Protein AF-A0A8C0GYU7-F1 (afdb_monomer_lite)

InterPro domains:
  IPR027801 Centromere protein P [PF13096] (25-90)
  IPR027801 Centromere protein P [PTHR28577] (24-94)

Secondary structure (DSSP, 8-state):
-----------PPPPP------------EEEEEEEEEE-TT--EEEEEEEEEE--GGGGGGTHHHHHSHHHHHHHHHHHH-HHHHHHHHHHHHHHTTTGGGSS--

Sequence (105 aa):
FGGEGPSAALKGPPPPKCHPKTQTSAGFELMIVWKIYVDEEGRVTPVLDLLPRIPVQAVQNKQAAVENGPQCFRNMLLLLGIEASIESLIKSVAEKCTEHNRKST

Foldseek 3Di:
DDDDDDDPPPPDDDDPPPPPPPPVPQDWDKDWDWDWDQDPVRDTDIDIWIQTDGDPVVCPPCVVCRVCVRVVLVVCCVVPNDPVSVVVVVVVVVVVVPPVPPPPD

Organism: Chelonoidis abingdonii (NCBI:txid106734)

pLDDT: mean 70.32, std 18.92, range [39.28, 96.44]

Structure (mmCIF, N/CA/C/O backbone):
data_AF-A0A8C0GYU7-F1
#
_entry.id   AF-A0A8C0GYU7-F1
#
loop_
_atom_site.group_PDB
_atom_site.id
_atom_site.type_symbol
_atom_site.label_atom_id
_atom_site.label_alt_id
_atom_site.label_comp_id
_atom_site.label_asym_id
_atom_site.label_entity_id
_atom_site.label_seq_id
_atom_site.pdbx_PDB_ins_code
_atom_site.Cartn_x
_atom_site.Cartn_y
_atom_site.Cartn_z
_atom_site.occupancy
_atom_site.B_iso_or_equiv
_atom_site.auth_seq_id
_atom_site.auth_comp_id
_atom_site.auth_asym_id
_atom_site.auth_atom_id
_atom_site.pdbx_PDB_model_num
ATOM 1 N N . PHE A 1 1 ? -6.817 46.057 77.456 1.00 39.28 1 PHE A N 1
ATOM 2 C CA . PHE A 1 1 ? -7.142 44.675 77.058 1.00 39.28 1 PHE A CA 1
ATOM 3 C C . PHE A 1 1 ? -8.211 44.710 75.972 1.00 39.28 1 PHE A C 1
ATOM 5 O O . PHE A 1 1 ? -9.386 44.556 76.267 1.00 39.28 1 PHE A O 1
ATOM 12 N N . GLY A 1 2 ? -7.816 45.006 74.732 1.00 44.38 2 GLY A N 1
ATOM 13 C CA . GLY A 1 2 ? -8.667 44.822 73.555 1.00 44.38 2 GLY A CA 1
ATOM 14 C C . GLY A 1 2 ? -8.161 43.574 72.848 1.00 44.38 2 GLY A C 1
ATOM 15 O O . GLY A 1 2 ? -7.029 43.580 72.377 1.00 44.38 2 GLY A O 1
ATOM 16 N N . GLY A 1 3 ? -8.927 42.488 72.905 1.00 41.56 3 GLY A N 1
ATOM 17 C CA . GLY A 1 3 ? -8.538 41.210 72.319 1.00 41.56 3 GLY A CA 1
ATOM 18 C C . GLY A 1 3 ? -8.617 41.261 70.798 1.00 41.56 3 GLY A C 1
ATOM 19 O O . GLY A 1 3 ? -9.664 41.596 70.246 1.00 41.56 3 GLY A O 1
ATOM 20 N N . GLU A 1 4 ? -7.516 40.911 70.136 1.00 43.31 4 GLU A N 1
ATOM 21 C CA . GLU A 1 4 ? -7.518 40.484 68.740 1.00 43.31 4 GLU A CA 1
ATOM 22 C C . GLU A 1 4 ? -8.448 39.271 68.599 1.00 43.31 4 GLU A C 1
ATOM 24 O O . GLU A 1 4 ? -8.194 38.199 69.150 1.00 43.31 4 GLU A O 1
ATOM 29 N N . GLY A 1 5 ? -9.559 39.447 67.885 1.00 52.78 5 GLY A N 1
ATOM 30 C CA . GLY A 1 5 ? -10.354 38.326 67.397 1.00 52.78 5 GLY A CA 1
ATOM 31 C C . GLY A 1 5 ? -9.638 37.674 66.208 1.00 52.78 5 GLY A C 1
ATOM 32 O O . GLY A 1 5 ? -9.087 38.395 65.372 1.00 52.78 5 GLY A O 1
ATOM 33 N N . PRO A 1 6 ? -9.622 36.336 66.088 1.00 52.22 6 PRO A N 1
ATOM 34 C CA . PRO A 1 6 ? -8.924 35.680 64.996 1.00 52.22 6 PRO A CA 1
ATOM 35 C C . PRO A 1 6 ? -9.658 35.944 63.677 1.00 52.22 6 PRO A C 1
ATOM 37 O O . PRO A 1 6 ? -10.845 35.653 63.531 1.00 52.22 6 PRO A O 1
ATOM 40 N N . SER A 1 7 ? -8.924 36.490 62.708 1.00 54.56 7 SER A N 1
ATOM 41 C CA . SER A 1 7 ? -9.354 36.608 61.316 1.00 54.56 7 SER A CA 1
ATOM 42 C C . SER A 1 7 ? -9.646 35.212 60.763 1.00 54.56 7 SER A C 1
ATOM 44 O O . SER A 1 7 ? -8.737 34.413 60.521 1.00 54.56 7 SER A O 1
ATOM 46 N N . ALA A 1 8 ? -10.930 34.891 60.611 1.00 56.16 8 ALA A N 1
ATOM 47 C CA . ALA A 1 8 ? -11.380 33.660 59.986 1.00 56.16 8 ALA A CA 1
ATOM 48 C C . ALA A 1 8 ? -11.083 33.738 58.483 1.00 56.16 8 ALA A C 1
ATOM 50 O O . ALA A 1 8 ? -11.890 34.216 57.687 1.00 56.16 8 ALA A O 1
ATOM 51 N N . ALA A 1 9 ? -9.894 33.281 58.092 1.00 56.31 9 ALA A N 1
ATOM 52 C CA . ALA A 1 9 ? -9.557 33.056 56.699 1.00 56.31 9 ALA A CA 1
ATOM 53 C C . ALA A 1 9 ? -10.539 32.028 56.115 1.00 56.31 9 ALA A C 1
ATOM 55 O O . ALA A 1 9 ? -10.477 30.836 56.425 1.00 56.31 9 ALA A O 1
ATOM 56 N N . LEU A 1 10 ? -11.454 32.502 55.268 1.00 55.28 10 LEU A N 1
ATOM 57 C CA . LEU A 1 10 ? -12.304 31.672 54.425 1.00 55.28 10 LEU A CA 1
ATOM 58 C C . LEU A 1 10 ? -11.394 30.824 53.522 1.00 55.28 10 LEU A C 1
ATOM 60 O O . LEU A 1 10 ? -10.918 31.284 52.486 1.00 55.28 10 LEU A O 1
ATOM 64 N N . LYS A 1 11 ? -11.112 29.581 53.927 1.00 55.97 11 LYS A N 1
ATOM 65 C CA . LYS A 1 11 ? -10.511 28.581 53.040 1.00 55.97 11 LYS A CA 1
ATOM 66 C C . LYS A 1 11 ? -11.528 28.311 51.932 1.00 55.97 11 LYS A C 1
ATOM 68 O O . LYS A 1 11 ? -12.541 27.659 52.171 1.00 55.97 11 LYS A O 1
ATOM 73 N N . GLY A 1 12 ? -11.269 28.853 50.742 1.00 63.53 12 GLY A N 1
ATOM 74 C CA . GLY A 1 12 ? -12.038 28.532 49.543 1.00 63.53 12 GLY A CA 1
ATOM 75 C C . GLY A 1 12 ? -12.066 27.017 49.295 1.00 63.53 12 GLY A C 1
ATOM 76 O O . GLY A 1 12 ? -11.177 26.302 49.774 1.00 63.53 12 GLY A O 1
ATOM 77 N N . PRO A 1 13 ? -13.088 26.505 48.587 1.00 71.75 13 PRO A N 1
ATOM 78 C CA . PRO A 1 13 ? -13.218 25.077 48.332 1.00 71.75 13 PRO A CA 1
ATOM 79 C C . PRO A 1 13 ? -11.949 24.536 47.653 1.00 71.75 13 PRO A C 1
ATOM 81 O O . PRO A 1 13 ? -11.359 25.232 46.820 1.00 71.75 13 PRO A O 1
ATOM 84 N N . PRO A 1 14 ? -11.499 23.316 48.009 1.00 66.38 14 PRO A N 1
ATOM 85 C CA . PRO A 1 14 ? -10.315 22.730 47.400 1.00 66.38 14 PRO A CA 1
ATOM 86 C C . PRO A 1 14 ? -10.507 22.662 45.879 1.00 66.38 14 PRO A C 1
ATOM 88 O O . PRO A 1 14 ? -11.615 22.355 45.426 1.00 66.38 14 PRO A O 1
ATOM 91 N N . PRO A 1 15 ? -9.457 22.943 45.085 1.00 65.12 15 PRO A N 1
ATOM 92 C CA . PRO A 1 15 ? -9.560 22.878 43.637 1.00 65.12 15 PRO A CA 1
ATOM 93 C C . PRO A 1 15 ? -10.049 21.483 43.231 1.00 65.12 15 PRO A C 1
ATOM 95 O O . PRO A 1 15 ? -9.654 20.492 43.863 1.00 65.12 15 PRO A O 1
ATOM 98 N N . PRO A 1 16 ? -10.916 21.378 42.208 1.00 64.00 16 PRO A N 1
ATOM 99 C CA . PRO A 1 16 ? -11.368 20.084 41.729 1.00 64.00 16 PRO A CA 1
ATOM 100 C C . PRO A 1 16 ? -10.133 19.243 41.416 1.00 64.00 16 PRO A C 1
ATOM 102 O O . PRO A 1 16 ? -9.254 19.668 40.664 1.00 64.00 16 PRO A O 1
ATOM 105 N N . LYS A 1 17 ? -10.031 18.062 42.038 1.00 65.56 17 LYS A N 1
ATOM 106 C CA . LYS A 1 17 ? -8.976 17.101 41.718 1.00 65.56 17 LYS A CA 1
ATOM 107 C C . LYS A 1 17 ? -9.171 16.700 40.261 1.00 65.56 17 LYS A C 1
ATOM 109 O O . LYS A 1 17 ? -9.986 15.822 39.971 1.00 65.56 17 LYS A O 1
ATOM 114 N N . CYS A 1 18 ? -8.438 17.348 39.357 1.00 44.59 18 CYS A N 1
ATOM 115 C CA . CYS A 1 18 ? -8.255 16.888 37.992 1.00 44.59 18 CYS A CA 1
ATOM 116 C C . CYS A 1 18 ? -7.617 15.509 38.087 1.00 44.59 18 CYS A C 1
ATOM 118 O O . CYS A 1 18 ? -6.409 15.375 38.248 1.00 44.59 18 CYS A O 1
ATOM 120 N N . HIS A 1 19 ? -8.450 14.476 38.045 1.00 56.19 19 HIS A N 1
ATOM 121 C CA . HIS A 1 19 ? -7.976 13.160 37.682 1.00 56.19 19 HIS A CA 1
ATOM 122 C C . HIS A 1 19 ? -7.636 13.313 36.206 1.00 56.19 19 HIS A C 1
ATOM 124 O O . HIS A 1 19 ? -8.549 13.620 35.428 1.00 56.19 19 HIS A O 1
ATOM 130 N N . PRO A 1 20 ? -6.368 13.176 35.788 1.00 50.06 20 PRO A N 1
ATOM 131 C CA . PRO A 1 20 ? -6.119 12.996 34.381 1.00 50.06 20 PRO A CA 1
ATOM 132 C C . PRO A 1 20 ? -6.837 11.697 34.018 1.00 50.06 20 PRO A C 1
ATOM 134 O O . PRO A 1 20 ? -6.389 10.602 34.349 1.00 50.06 20 PRO A O 1
ATOM 137 N N . LYS A 1 21 ? -8.001 11.809 33.369 1.00 54.16 21 LYS A N 1
ATOM 138 C CA . LYS A 1 21 ? -8.516 10.731 32.535 1.00 54.16 21 LYS A CA 1
ATOM 139 C C . LYS A 1 21 ? -7.552 10.647 31.358 1.00 54.16 21 LYS A C 1
ATOM 141 O O . LYS A 1 21 ? -7.858 11.099 30.262 1.00 54.16 21 LYS A O 1
ATOM 146 N N . THR A 1 22 ? -6.366 10.095 31.591 1.00 45.25 22 THR A N 1
ATOM 147 C CA . THR A 1 22 ? -5.597 9.470 30.527 1.00 45.25 22 THR A CA 1
ATOM 148 C C . THR A 1 22 ? -6.422 8.263 30.124 1.00 45.25 22 THR A C 1
ATOM 150 O O . THR A 1 22 ? -6.254 7.160 30.641 1.00 45.25 22 THR A O 1
ATOM 153 N N . GLN A 1 23 ? -7.393 8.490 29.239 1.00 43.12 23 GLN A N 1
ATOM 154 C CA . GLN A 1 23 ? -7.8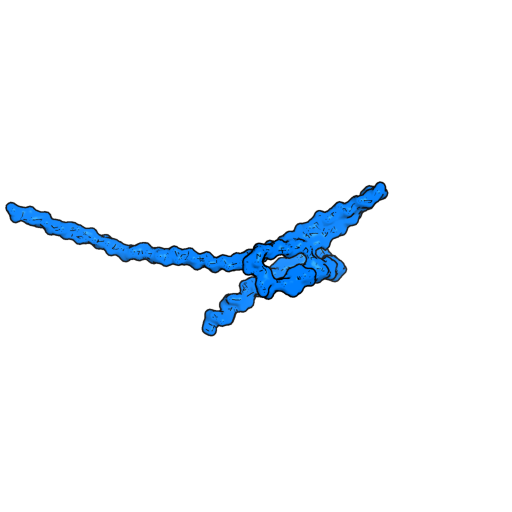06 7.445 28.327 1.00 43.12 23 GLN A CA 1
ATOM 155 C C . GLN A 1 23 ? -6.557 7.164 27.505 1.00 43.12 23 GLN A C 1
ATOM 157 O O . GLN A 1 23 ? -6.279 7.834 26.516 1.00 43.12 23 GLN A O 1
ATOM 162 N N . THR A 1 24 ? -5.738 6.246 28.008 1.00 48.81 24 THR A N 1
ATOM 163 C CA . THR A 1 24 ? -4.614 5.688 27.281 1.00 48.81 24 THR A CA 1
ATOM 164 C C . THR A 1 24 ? -5.246 4.878 26.163 1.00 48.81 24 THR A C 1
ATOM 166 O O . THR A 1 24 ? -5.486 3.679 26.303 1.00 48.81 24 THR A O 1
ATOM 169 N N . SER A 1 25 ? -5.624 5.545 25.072 1.00 56.78 25 SER A N 1
ATOM 170 C CA . SER A 1 25 ? -5.854 4.847 23.825 1.00 56.78 25 SER A CA 1
ATOM 171 C C . SER A 1 25 ? -4.540 4.134 23.547 1.00 56.78 25 SER A C 1
ATOM 173 O O . SER A 1 25 ? -3.487 4.756 23.411 1.00 56.78 25 SER A O 1
ATOM 175 N N . ALA A 1 26 ? -4.570 2.806 23.593 1.00 57.94 26 ALA A N 1
ATOM 176 C CA . ALA A 1 26 ? -3.454 2.010 23.132 1.00 57.94 26 ALA A CA 1
ATOM 177 C C . ALA A 1 26 ? -3.292 2.342 21.644 1.00 57.94 26 ALA A C 1
ATOM 179 O O . ALA A 1 26 ? -4.016 1.811 20.799 1.00 57.94 26 ALA A O 1
ATOM 180 N N . GLY A 1 27 ? -2.428 3.314 21.347 1.00 60.78 27 GLY A N 1
ATOM 181 C CA . GLY A 1 27 ? -2.104 3.705 19.987 1.00 60.78 27 GLY A CA 1
ATOM 182 C C . GLY A 1 27 ? -1.570 2.480 19.261 1.00 60.78 27 GLY A C 1
ATOM 183 O O . GLY A 1 27 ? -0.814 1.699 19.831 1.00 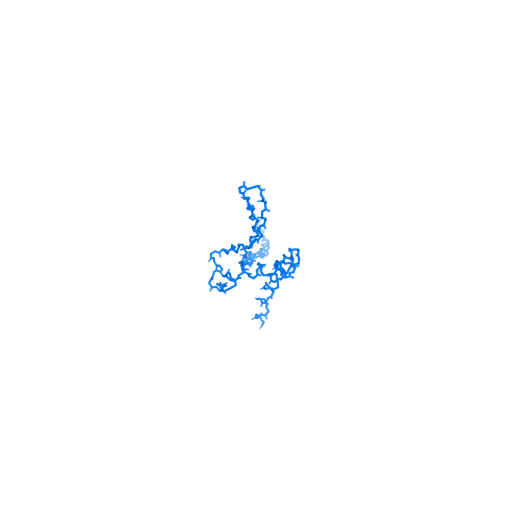60.78 27 GLY A O 1
ATOM 184 N N . PHE A 1 28 ? -2.000 2.265 18.029 1.00 69.19 28 PHE A N 1
ATOM 185 C CA . PHE A 1 28 ? -1.370 1.294 17.146 1.00 69.19 28 PHE A CA 1
ATOM 186 C C . PHE A 1 28 ? -0.631 2.086 16.070 1.00 69.19 28 PHE A C 1
ATOM 188 O O . PHE A 1 28 ? -1.119 3.124 15.624 1.00 69.19 28 PHE A O 1
ATOM 195 N N . GLU A 1 29 ? 0.551 1.623 15.680 1.00 72.62 29 GLU A N 1
ATOM 196 C CA . GLU A 1 29 ? 1.352 2.260 14.642 1.00 72.62 29 GLU A CA 1
ATOM 197 C C . GLU A 1 29 ? 1.305 1.387 13.382 1.00 72.62 29 GLU A C 1
ATOM 199 O O . GLU A 1 29 ? 1.520 0.172 13.413 1.00 72.62 29 GLU A O 1
ATOM 204 N N . LEU A 1 30 ? 0.984 2.000 12.247 1.00 76.06 30 LEU A N 1
ATOM 205 C CA . LEU A 1 30 ? 1.059 1.359 10.9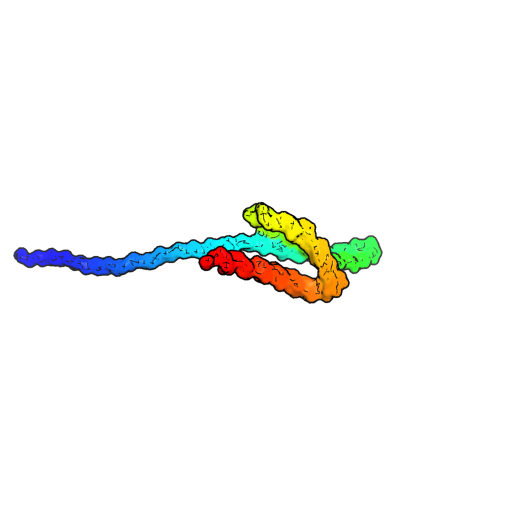39 1.00 76.06 30 LEU A CA 1
ATOM 206 C C . LEU A 1 30 ? 2.125 2.079 10.131 1.00 76.06 30 LEU A C 1
ATOM 208 O O . LEU A 1 30 ? 2.047 3.292 9.953 1.00 76.06 30 LEU A O 1
ATOM 212 N N . MET A 1 31 ? 3.106 1.331 9.638 1.00 83.12 31 MET A N 1
ATOM 213 C CA . MET A 1 31 ? 4.207 1.880 8.863 1.00 83.12 31 MET A CA 1
ATOM 214 C C . MET A 1 31 ? 4.113 1.376 7.427 1.00 83.12 31 MET A C 1
ATOM 216 O O . MET A 1 31 ? 4.212 0.176 7.178 1.00 83.12 31 MET A O 1
ATOM 220 N N . ILE A 1 32 ? 3.921 2.289 6.477 1.00 87.69 32 ILE A N 1
ATOM 221 C CA . ILE A 1 32 ? 4.013 1.974 5.049 1.00 87.69 32 ILE A CA 1
ATOM 222 C C . ILE A 1 32 ? 5.483 2.099 4.651 1.00 87.69 32 ILE A C 1
ATOM 224 O O . ILE A 1 32 ? 6.106 3.133 4.878 1.00 87.69 32 ILE A O 1
ATOM 228 N N . VAL A 1 33 ? 6.042 1.039 4.077 1.00 88.56 33 VAL A N 1
ATOM 229 C CA . VAL A 1 33 ? 7.443 0.977 3.661 1.00 88.56 33 VAL A CA 1
ATOM 230 C C . VAL A 1 33 ? 7.518 0.932 2.149 1.00 88.56 33 VAL A C 1
ATOM 232 O O . VAL A 1 33 ? 6.870 0.104 1.510 1.00 88.56 33 VAL A O 1
ATOM 235 N N . TRP A 1 34 ? 8.366 1.786 1.587 1.00 90.81 34 TRP A N 1
ATOM 236 C CA 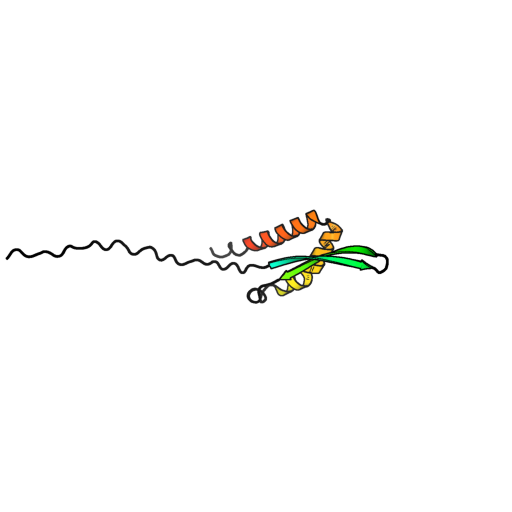. TRP A 1 34 ? 8.717 1.733 0.180 1.00 90.81 34 TRP A CA 1
ATOM 237 C C . TRP A 1 34 ? 10.073 1.048 0.016 1.00 90.81 34 TRP A C 1
ATOM 239 O O . TRP A 1 34 ? 11.104 1.553 0.455 1.00 90.81 34 TRP A O 1
ATOM 249 N N . LYS A 1 35 ? 10.058 -0.132 -0.601 1.00 89.50 35 LYS A N 1
ATOM 250 C CA . LYS A 1 35 ? 11.246 -0.889 -0.989 1.00 89.50 35 LYS A CA 1
ATOM 251 C C . LYS A 1 35 ? 11.540 -0.593 -2.454 1.00 89.50 35 LYS A C 1
ATOM 253 O O . LYS A 1 35 ? 10.652 -0.700 -3.296 1.00 89.50 35 LYS A O 1
ATOM 258 N N . ILE A 1 36 ? 12.772 -0.212 -2.757 1.00 91.94 36 ILE A N 1
ATOM 259 C CA . ILE A 1 36 ? 13.219 0.030 -4.126 1.00 91.94 36 ILE A CA 1
ATOM 260 C C . ILE A 1 36 ? 14.243 -1.047 -4.448 1.00 91.94 36 ILE A C 1
ATOM 262 O O . ILE A 1 36 ? 15.312 -1.082 -3.844 1.00 91.94 36 ILE A O 1
ATOM 266 N N . TYR A 1 37 ? 13.891 -1.939 -5.367 1.00 93.00 37 TYR A N 1
ATOM 267 C CA . TYR A 1 37 ? 14.806 -2.948 -5.881 1.00 93.00 37 TYR A CA 1
ATOM 268 C C . TYR A 1 37 ? 15.421 -2.430 -7.170 1.00 93.00 37 TYR A C 1
ATOM 270 O O . TYR A 1 37 ? 14.699 -1.961 -8.046 1.00 93.00 37 TYR A O 1
ATOM 278 N N . VAL A 1 38 ? 16.741 -2.501 -7.272 1.00 95.62 38 VAL A N 1
ATOM 279 C CA . VAL A 1 38 ? 17.472 -2.183 -8.496 1.00 95.62 38 VAL A CA 1
ATOM 280 C C . VAL A 1 38 ? 18.169 -3.459 -8.927 1.00 95.62 38 VAL A C 1
ATOM 282 O O . VAL A 1 38 ? 18.833 -4.084 -8.101 1.00 95.62 38 VAL A O 1
ATOM 285 N N . ASP A 1 39 ? 17.953 -3.880 -10.167 1.00 95.88 39 ASP A N 1
ATOM 286 C CA . ASP A 1 39 ? 18.641 -5.049 -10.712 1.00 95.88 39 ASP A CA 1
ATOM 287 C C . ASP A 1 39 ? 19.993 -4.690 -11.341 1.00 95.88 39 ASP A C 1
ATOM 289 O O . ASP A 1 39 ? 20.370 -3.520 -11.431 1.00 95.88 39 ASP A O 1
ATOM 293 N N . GLU A 1 40 ? 20.733 -5.716 -11.758 1.00 96.25 40 GLU A N 1
ATOM 294 C CA . GLU A 1 40 ? 22.073 -5.587 -12.345 1.00 96.25 40 GLU A CA 1
ATOM 295 C C . GLU A 1 40 ? 22.074 -4.774 -13.653 1.00 96.25 40 GLU A C 1
ATOM 297 O O . GLU A 1 40 ? 23.080 -4.165 -14.013 1.00 96.25 40 GLU A O 1
ATOM 302 N N . GLU A 1 41 ? 20.936 -4.697 -14.350 1.00 96.44 41 GLU A N 1
ATOM 303 C CA . GLU A 1 41 ? 20.765 -3.856 -15.538 1.00 96.44 41 GLU A CA 1
ATOM 304 C C . GLU A 1 41 ? 20.312 -2.425 -15.199 1.00 96.44 41 GLU A C 1
ATOM 306 O O . GLU A 1 41 ? 20.076 -1.612 -16.096 1.00 96.44 41 GLU A O 1
ATOM 311 N N . GLY A 1 42 ? 20.183 -2.100 -13.911 1.00 94.06 42 GLY A N 1
ATOM 312 C CA . GLY A 1 42 ? 19.765 -0.793 -13.420 1.00 94.06 42 GLY A CA 1
ATOM 313 C C . GLY A 1 42 ? 18.257 -0.546 -13.492 1.00 94.06 42 GLY A C 1
ATOM 314 O O . GLY A 1 42 ? 17.823 0.595 -13.310 1.00 94.06 42 GLY A O 1
ATOM 315 N N . ARG A 1 43 ? 17.429 -1.566 -13.753 1.00 95.75 43 ARG A N 1
ATOM 316 C CA . ARG A 1 43 ? 15.969 -1.403 -13.744 1.00 95.75 43 ARG A CA 1
ATOM 317 C C . ARG A 1 43 ? 15.476 -1.302 -12.310 1.00 95.75 43 ARG A C 1
ATOM 319 O O . ARG A 1 43 ? 15.876 -2.063 -11.431 1.00 95.75 43 ARG A O 1
ATOM 326 N N . VAL A 1 44 ? 14.560 -0.365 -12.092 1.00 95.06 44 VAL A N 1
ATOM 327 C CA . VAL A 1 44 ? 14.021 -0.042 -10.771 1.00 95.06 44 VAL A CA 1
ATOM 328 C C . VAL A 1 44 ? 12.631 -0.648 -10.611 1.00 95.06 44 VAL A C 1
ATOM 330 O O . VAL A 1 44 ? 11.716 -0.325 -11.364 1.00 95.06 44 VAL A O 1
ATOM 333 N N . THR A 1 45 ? 12.456 -1.479 -9.587 1.00 92.44 45 THR A N 1
ATOM 334 C CA . THR A 1 45 ? 11.168 -2.057 -9.195 1.00 92.44 45 THR A CA 1
ATOM 335 C C . THR A 1 45 ? 10.752 -1.515 -7.823 1.00 92.44 45 THR A C 1
ATOM 337 O O . THR A 1 45 ? 11.281 -1.953 -6.795 1.00 92.44 45 THR A O 1
ATOM 340 N N . PRO A 1 46 ? 9.817 -0.549 -7.772 1.00 89.88 46 PRO A N 1
ATOM 341 C CA . PRO A 1 46 ? 9.263 -0.055 -6.520 1.00 89.88 46 PRO A CA 1
ATOM 342 C C . PRO A 1 46 ? 8.222 -1.033 -5.958 1.00 89.88 46 PRO A C 1
ATOM 344 O O . PRO A 1 46 ? 7.311 -1.463 -6.659 1.00 89.88 46 PRO A O 1
ATOM 347 N N . VAL A 1 47 ? 8.321 -1.340 -4.667 1.00 89.19 47 VAL A N 1
ATOM 348 C CA . VAL A 1 47 ? 7.363 -2.171 -3.933 1.00 89.19 47 VAL A CA 1
ATOM 349 C C . VAL A 1 47 ? 6.916 -1.425 -2.686 1.00 89.19 47 VAL A C 1
ATOM 351 O O . VAL A 1 47 ? 7.733 -1.053 -1.844 1.00 89.19 47 VAL A O 1
ATOM 354 N N . LEU A 1 48 ? 5.607 -1.226 -2.558 1.00 91.19 48 LEU A N 1
ATOM 355 C CA . LEU A 1 48 ? 4.995 -0.664 -1.362 1.00 91.19 48 LEU A CA 1
ATOM 356 C C . LEU A 1 48 ? 4.490 -1.804 -0.472 1.00 91.19 48 LEU A C 1
ATOM 358 O O . LEU A 1 48 ? 3.837 -2.730 -0.952 1.00 91.19 48 LEU A O 1
ATOM 362 N N . ASP A 1 49 ? 4.800 -1.752 0.817 1.00 87.19 49 ASP A N 1
ATOM 363 C CA . ASP A 1 49 ? 4.472 -2.808 1.773 1.00 87.19 49 ASP A CA 1
ATOM 364 C C . ASP A 1 49 ? 3.998 -2.210 3.100 1.00 87.19 49 ASP A C 1
ATOM 366 O O . ASP A 1 49 ? 4.300 -1.058 3.415 1.00 87.19 49 ASP A O 1
ATOM 370 N N . LEU A 1 50 ? 3.264 -2.991 3.891 1.00 88.00 50 LEU A N 1
ATOM 371 C CA . LEU A 1 50 ? 2.755 -2.556 5.191 1.00 88.00 50 LEU A CA 1
ATOM 372 C C . LEU A 1 50 ? 3.454 -3.328 6.309 1.00 88.00 50 LEU A C 1
ATOM 374 O O . LEU A 1 50 ? 3.399 -4.554 6.354 1.00 88.00 50 LEU A O 1
ATOM 378 N N . LEU A 1 51 ? 4.070 -2.606 7.242 1.00 80.50 51 LEU A N 1
ATOM 379 C CA . LEU A 1 51 ? 4.616 -3.147 8.480 1.00 80.50 51 LEU A CA 1
ATOM 380 C C . LEU A 1 51 ? 3.766 -2.668 9.663 1.00 80.50 51 LEU A C 1
ATOM 382 O O . LEU A 1 51 ? 3.835 -1.494 10.040 1.00 80.50 51 LEU A O 1
ATOM 386 N N . PRO A 1 52 ? 2.959 -3.548 10.277 1.00 68.25 52 PRO A N 1
ATOM 387 C CA . PRO A 1 52 ? 2.269 -3.206 11.509 1.00 68.25 52 PRO A CA 1
ATOM 388 C C . PRO A 1 52 ? 3.280 -3.149 12.662 1.00 68.25 52 PRO A C 1
ATOM 390 O O . PRO A 1 52 ? 3.887 -4.159 13.021 1.00 68.25 52 PRO A O 1
ATOM 393 N N . ARG A 1 53 ? 3.456 -1.970 13.266 1.00 64.19 53 ARG A N 1
ATOM 394 C CA . ARG A 1 53 ? 4.186 -1.804 14.527 1.00 64.19 53 ARG A CA 1
ATOM 395 C C . ARG A 1 53 ? 3.175 -1.736 15.662 1.00 64.19 53 ARG A C 1
ATOM 397 O O . ARG A 1 53 ? 2.532 -0.722 15.913 1.00 64.19 53 ARG A O 1
ATOM 404 N N . ILE A 1 54 ? 3.006 -2.845 16.369 1.00 57.88 54 ILE A N 1
ATOM 405 C CA . ILE A 1 54 ? 2.162 -2.846 17.562 1.00 57.88 54 ILE A CA 1
ATOM 406 C C . ILE A 1 54 ? 3.044 -2.538 18.771 1.00 57.88 54 ILE A C 1
ATOM 408 O O . ILE A 1 54 ? 4.034 -3.247 18.975 1.00 57.88 54 ILE A O 1
ATOM 412 N N . PRO A 1 55 ? 2.697 -1.563 19.628 1.00 53.94 55 PRO A N 1
ATOM 413 C CA . PRO A 1 55 ? 3.267 -1.542 20.963 1.00 53.94 55 PRO A CA 1
ATOM 414 C C . PRO A 1 55 ? 2.903 -2.850 21.672 1.00 53.94 55 PRO A C 1
ATOM 416 O O . PRO A 1 55 ? 1.746 -3.270 21.679 1.00 53.94 55 PRO A O 1
ATOM 419 N N . VAL A 1 56 ? 3.907 -3.487 22.280 1.00 53.53 56 VAL A N 1
ATOM 420 C CA . VAL A 1 56 ? 3.865 -4.825 22.914 1.00 53.53 56 VAL A CA 1
ATOM 421 C C . VAL A 1 56 ? 2.625 -5.054 23.800 1.00 53.53 56 VAL A C 1
ATOM 423 O O . VAL A 1 56 ? 2.146 -6.174 23.946 1.00 53.53 56 VAL A O 1
ATOM 426 N N . GLN A 1 57 ? 2.053 -3.980 24.338 1.00 53.91 57 GLN A N 1
ATOM 427 C CA . GLN A 1 57 ? 0.906 -3.967 25.244 1.00 53.91 57 GLN A CA 1
ATOM 428 C C . GLN A 1 57 ? -0.450 -4.276 24.569 1.00 53.91 57 GLN A C 1
ATOM 430 O O . GLN A 1 57 ? -1.386 -4.669 25.255 1.00 53.91 57 GLN A O 1
ATOM 435 N N . ALA A 1 58 ? -0.577 -4.139 23.240 1.00 53.94 58 ALA A N 1
ATOM 436 C CA . ALA A 1 58 ? -1.832 -4.376 22.502 1.00 53.94 58 ALA A CA 1
ATOM 437 C C . ALA A 1 58 ? -1.888 -5.737 21.771 1.00 53.94 58 ALA A C 1
ATOM 439 O O . ALA A 1 58 ? -2.868 -6.040 21.084 1.00 53.94 58 ALA A O 1
ATOM 440 N N . VAL A 1 59 ? -0.847 -6.565 21.920 1.00 52.56 59 VAL A N 1
ATOM 441 C CA . VAL A 1 59 ? -0.666 -7.838 21.198 1.00 52.56 59 VAL A CA 1
ATOM 442 C C . VAL A 1 59 ? -1.712 -8.892 21.586 1.00 52.56 59 VAL A C 1
ATOM 444 O O . VAL A 1 59 ? -2.131 -9.670 20.735 1.00 52.56 59 VAL A O 1
ATOM 447 N N . GLN A 1 60 ? -2.216 -8.874 22.824 1.00 54.56 60 GLN A N 1
ATOM 448 C CA . GLN A 1 60 ? -3.029 -9.968 23.376 1.00 54.56 60 GLN A CA 1
ATOM 449 C C . GLN A 1 60 ? -4.401 -10.181 22.705 1.00 54.56 60 GLN A C 1
ATOM 451 O O . GLN A 1 60 ? -4.981 -11.245 22.874 1.00 54.56 60 GLN A O 1
ATOM 456 N N . ASN A 1 61 ? -4.926 -9.215 21.938 1.00 54.19 61 ASN A N 1
ATOM 457 C CA . ASN A 1 61 ? -6.293 -9.288 21.393 1.00 54.19 61 ASN A CA 1
ATOM 458 C C . ASN A 1 61 ? -6.393 -9.101 19.866 1.00 54.19 61 ASN A C 1
ATOM 460 O O . ASN A 1 61 ? -7.495 -9.056 19.323 1.00 54.19 61 ASN A O 1
ATOM 464 N N . LYS A 1 62 ? -5.268 -8.934 19.151 1.00 55.62 62 LYS A N 1
ATOM 465 C CA . LYS A 1 62 ? -5.276 -8.506 17.732 1.00 55.62 62 LYS A CA 1
ATOM 466 C C . LYS A 1 62 ? -4.381 -9.325 16.792 1.00 55.62 62 LYS A C 1
ATOM 468 O O . LYS A 1 62 ? -4.176 -8.907 15.656 1.00 55.62 62 LYS A O 1
ATOM 473 N N . GLN A 1 63 ? -3.899 -10.497 17.213 1.00 53.78 63 GLN A N 1
ATOM 474 C CA . GLN A 1 63 ? -2.936 -11.324 16.463 1.00 53.78 63 GLN A CA 1
ATOM 475 C C . GLN A 1 63 ? -3.341 -11.578 14.989 1.00 53.78 63 GLN A C 1
ATOM 477 O O . GLN A 1 63 ? -2.535 -11.381 14.084 1.00 53.78 63 GLN A O 1
ATOM 482 N N . ALA A 1 64 ? -4.611 -11.913 14.725 1.00 50.72 64 ALA A N 1
ATOM 483 C CA . ALA A 1 64 ? -5.081 -12.287 13.382 1.00 50.72 64 ALA A CA 1
ATOM 484 C C . ALA A 1 64 ? -5.153 -11.119 12.373 1.00 50.72 64 ALA A C 1
ATOM 486 O O . ALA A 1 64 ? -4.985 -11.322 11.169 1.00 50.72 64 ALA A O 1
ATOM 487 N N . ALA A 1 65 ? -5.391 -9.888 12.845 1.00 56.19 65 ALA A N 1
ATOM 488 C CA . ALA A 1 65 ? -5.406 -8.692 11.991 1.00 56.19 65 ALA A CA 1
ATOM 489 C C . ALA A 1 65 ? -3.988 -8.243 11.596 1.00 56.19 65 ALA A C 1
ATOM 491 O O . ALA A 1 65 ? -3.804 -7.520 10.621 1.00 56.19 65 ALA A O 1
ATOM 492 N N . VAL A 1 66 ? -2.995 -8.678 12.367 1.00 59.59 66 VAL A N 1
ATOM 493 C CA . VAL A 1 66 ? -1.590 -8.285 12.243 1.00 59.59 66 VAL A CA 1
ATOM 494 C C . VAL A 1 66 ? -0.865 -9.218 11.284 1.00 59.59 66 VAL A C 1
ATOM 496 O O . VAL A 1 66 ? -0.080 -8.754 10.466 1.00 59.59 66 VAL A O 1
ATOM 499 N N . GLU A 1 67 ? -1.174 -10.512 11.343 1.00 64.25 67 GLU A N 1
ATOM 500 C CA . GLU A 1 67 ? -0.564 -11.526 10.482 1.00 64.25 67 GLU A CA 1
ATOM 501 C C . GLU A 1 67 ? -0.985 -11.365 9.011 1.00 64.25 67 GLU A C 1
ATOM 503 O O . GLU A 1 67 ? -0.148 -11.396 8.112 1.00 64.25 67 GLU A O 1
ATOM 508 N N . ASN A 1 68 ? -2.269 -11.083 8.760 1.00 71.44 68 ASN A N 1
ATOM 509 C CA . ASN A 1 68 ? -2.805 -10.948 7.399 1.00 71.44 68 ASN A CA 1
ATOM 510 C C . ASN A 1 68 ? -2.778 -9.512 6.847 1.00 71.44 68 ASN A C 1
ATOM 512 O O . ASN A 1 68 ? -3.001 -9.307 5.651 1.00 71.44 68 ASN A O 1
ATOM 5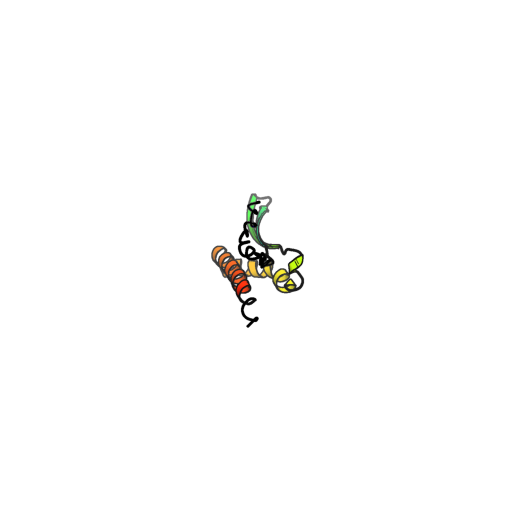16 N N . GLY A 1 69 ? -2.515 -8.512 7.695 1.00 79.06 69 GLY A N 1
ATOM 517 C CA . GLY A 1 69 ? -2.537 -7.090 7.332 1.00 79.06 69 GLY A CA 1
ATOM 518 C C . GLY A 1 69 ? -1.662 -6.742 6.117 1.00 79.06 69 GLY A C 1
ATOM 519 O O . GLY A 1 69 ? -2.180 -6.149 5.167 1.00 79.06 69 GLY A O 1
ATOM 520 N N . PRO A 1 70 ? -0.380 -7.156 6.080 1.00 85.19 70 PRO A N 1
ATOM 521 C CA . PRO A 1 70 ? 0.504 -6.882 4.947 1.00 85.19 70 PRO A CA 1
ATOM 522 C C . PRO A 1 70 ? 0.003 -7.471 3.625 1.00 85.19 70 PRO A C 1
ATOM 524 O O . PRO A 1 70 ? 0.017 -6.798 2.595 1.00 85.19 70 PRO A O 1
ATOM 527 N N . GLN A 1 71 ? -0.495 -8.712 3.639 1.00 86.31 71 GLN A N 1
ATOM 528 C CA . GLN A 1 71 ? -1.006 -9.352 2.425 1.00 86.31 71 GLN A CA 1
ATOM 529 C C . GLN A 1 71 ? -2.307 -8.702 1.942 1.00 86.31 71 GLN A C 1
ATOM 531 O O . GLN A 1 71 ? -2.487 -8.506 0.741 1.00 86.31 71 GLN A O 1
ATOM 536 N N . CYS A 1 72 ? -3.195 -8.319 2.861 1.00 86.62 72 CYS A N 1
ATOM 537 C CA . CYS A 1 72 ? -4.427 -7.614 2.521 1.00 86.62 72 CYS A CA 1
ATOM 538 C C . CYS A 1 72 ? -4.134 -6.248 1.878 1.00 86.62 72 CYS A C 1
ATOM 540 O O . CYS A 1 72 ? -4.743 -5.892 0.871 1.00 86.62 72 CYS A O 1
ATOM 542 N N . PHE A 1 73 ? -3.137 -5.521 2.398 1.00 90.06 73 PHE A N 1
ATOM 543 C CA . PHE A 1 73 ? -2.672 -4.269 1.802 1.00 90.06 73 PHE A CA 1
ATOM 544 C C . PHE A 1 73 ? -2.128 -4.466 0.385 1.00 90.06 73 PHE A C 1
ATOM 546 O O . PHE A 1 73 ? -2.525 -3.737 -0.520 1.00 90.06 73 PHE A O 1
ATOM 553 N N . ARG A 1 74 ? -1.308 -5.500 0.152 1.00 91.50 74 ARG A N 1
ATOM 554 C CA . ARG A 1 74 ? -0.824 -5.835 -1.200 1.00 91.50 74 ARG A CA 1
ATOM 555 C C . ARG A 1 74 ? -1.962 -6.136 -2.174 1.00 91.50 74 ARG A C 1
ATOM 557 O O . ARG A 1 74 ? -1.926 -5.674 -3.309 1.00 91.50 74 ARG A O 1
ATOM 564 N N . ASN A 1 75 ? -2.991 -6.853 -1.731 1.00 92.50 75 ASN A N 1
ATOM 565 C CA . ASN A 1 75 ? -4.156 -7.128 -2.571 1.00 92.50 75 ASN A CA 1
ATOM 566 C C . ASN A 1 75 ? -4.939 -5.845 -2.889 1.00 92.50 75 ASN A C 1
ATOM 568 O O . ASN A 1 75 ? -5.344 -5.657 -4.032 1.00 92.50 75 ASN A O 1
ATOM 572 N N . MET A 1 76 ? -5.115 -4.944 -1.915 1.00 92.56 76 MET A N 1
ATOM 573 C CA . MET A 1 76 ? -5.731 -3.637 -2.167 1.00 92.56 76 MET A CA 1
ATOM 574 C C . MET A 1 76 ? -4.930 -2.829 -3.187 1.00 92.56 76 MET A C 1
ATOM 576 O O . MET A 1 76 ? -5.532 -2.319 -4.125 1.00 92.56 76 MET A O 1
ATOM 580 N N . LEU A 1 77 ? -3.596 -2.784 -3.079 1.00 93.19 77 LEU A N 1
ATOM 581 C CA . LEU A 1 77 ? -2.754 -2.061 -4.041 1.00 93.19 77 LEU A CA 1
ATOM 582 C C . LEU A 1 77 ? -2.985 -2.536 -5.481 1.00 93.19 77 LEU A C 1
ATOM 584 O O . LEU A 1 77 ? -3.041 -1.711 -6.390 1.00 93.19 77 LEU A O 1
ATOM 588 N N . LEU A 1 78 ? -3.157 -3.847 -5.677 1.00 91.94 78 LEU A N 1
ATOM 589 C CA . LEU A 1 78 ? -3.420 -4.443 -6.990 1.00 91.94 78 LEU A CA 1
ATOM 590 C C . LEU A 1 78 ? -4.850 -4.188 -7.490 1.00 91.94 78 LEU A C 1
ATOM 592 O O . LEU A 1 78 ? -5.053 -4.054 -8.692 1.00 91.94 78 LEU A O 1
ATOM 596 N N . LEU A 1 79 ? -5.835 -4.137 -6.589 1.00 95.25 79 LEU A N 1
ATOM 597 C CA . LEU A 1 79 ? -7.253 -3.994 -6.942 1.00 95.25 79 LEU A CA 1
ATOM 598 C C . LEU A 1 79 ? -7.702 -2.535 -7.090 1.00 95.25 79 LEU A C 1
ATOM 600 O O . LEU A 1 79 ? -8.518 -2.232 -7.954 1.00 95.25 79 LEU A O 1
ATOM 604 N N . LEU A 1 80 ? -7.209 -1.648 -6.226 1.00 93.88 80 LEU A N 1
ATOM 605 C CA . LEU A 1 80 ? -7.676 -0.266 -6.077 1.00 93.88 80 LEU A CA 1
ATOM 606 C C . LEU A 1 80 ? -6.642 0.765 -6.550 1.00 93.88 80 LEU A C 1
ATOM 608 O O . LEU A 1 80 ? -6.987 1.924 -6.768 1.00 93.88 80 LEU A O 1
ATOM 612 N N . GLY A 1 81 ? -5.372 0.374 -6.685 1.00 92.25 81 GLY A N 1
ATOM 613 C CA . GLY A 1 81 ? -4.265 1.309 -6.878 1.00 92.25 81 GLY A CA 1
ATOM 614 C C . GLY A 1 81 ? -3.813 1.971 -5.572 1.00 92.25 81 GLY A C 1
ATOM 615 O O . GLY A 1 81 ? -4.400 1.775 -4.507 1.00 92.25 81 GLY A O 1
ATOM 616 N N . ILE A 1 82 ? -2.725 2.742 -5.635 1.00 91.44 82 ILE A N 1
ATOM 617 C CA . ILE A 1 82 ? -2.001 3.227 -4.444 1.00 91.44 82 ILE A CA 1
ATOM 618 C C . ILE A 1 82 ? -2.863 4.162 -3.587 1.00 91.44 82 ILE A C 1
ATOM 620 O O . ILE A 1 82 ? -3.0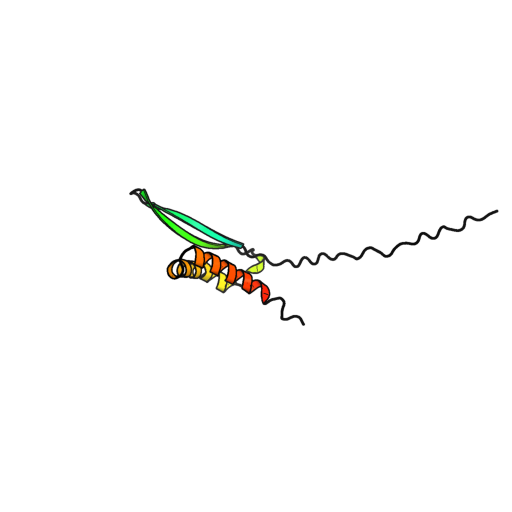40 3.912 -2.396 1.00 91.44 82 ILE A O 1
ATOM 624 N N . GLU A 1 83 ? -3.409 5.219 -4.188 1.00 93.12 83 GLU A N 1
ATOM 625 C CA . GLU A 1 83 ? -4.146 6.270 -3.475 1.00 93.12 83 GLU A CA 1
ATOM 626 C C . GLU A 1 83 ? -5.369 5.708 -2.736 1.00 93.12 83 GLU A C 1
ATOM 628 O O . GLU A 1 83 ? -5.465 5.815 -1.511 1.00 93.12 83 GLU A O 1
ATOM 633 N N . ALA A 1 84 ? -6.243 5.003 -3.460 1.00 94.81 84 ALA A N 1
ATOM 634 C CA . ALA A 1 84 ? -7.456 4.415 -2.900 1.00 94.81 84 ALA A CA 1
ATOM 635 C C . ALA A 1 84 ? -7.166 3.332 -1.845 1.00 94.81 84 ALA A C 1
ATOM 637 O O . ALA A 1 84 ? -7.922 3.187 -0.882 1.00 94.81 84 ALA A O 1
ATOM 638 N N . SER A 1 85 ? -6.061 2.590 -1.976 1.00 93.69 85 SER A N 1
ATOM 639 C CA . SER A 1 85 ? -5.650 1.600 -0.970 1.00 93.69 85 SER A CA 1
ATOM 640 C C . SER A 1 85 ? -5.237 2.244 0.346 1.00 93.69 85 SER A C 1
ATOM 642 O O . SER A 1 85 ? -5.619 1.763 1.413 1.00 93.69 85 SER A O 1
ATOM 644 N N . ILE A 1 86 ? -4.466 3.333 0.286 1.00 90.81 86 ILE A N 1
ATOM 645 C CA . ILE A 1 86 ? -4.032 4.066 1.480 1.00 90.81 86 ILE A CA 1
ATOM 646 C C . ILE A 1 86 ? -5.241 4.712 2.158 1.00 90.81 86 ILE A C 1
ATOM 648 O O . ILE A 1 86 ? -5.406 4.576 3.370 1.00 90.81 86 ILE A O 1
ATOM 652 N N . GLU A 1 87 ? -6.125 5.346 1.386 1.00 91.81 87 GLU A N 1
ATOM 653 C CA . GLU A 1 87 ? -7.352 5.938 1.920 1.00 91.81 87 GLU A CA 1
ATOM 654 C C . GLU A 1 87 ? -8.238 4.880 2.603 1.00 91.81 87 GLU A C 1
ATOM 656 O O . GLU A 1 87 ? -8.714 5.081 3.723 1.00 91.81 87 GLU A O 1
ATOM 661 N N . SER A 1 88 ? -8.407 3.716 1.969 1.00 89.69 88 SER A N 1
ATOM 662 C CA . SER A 1 88 ? -9.189 2.601 2.518 1.00 89.69 88 SER A CA 1
ATOM 663 C C . SER A 1 88 ? -8.569 2.030 3.796 1.00 89.69 88 SER A C 1
ATOM 665 O O . SER A 1 88 ? -9.290 1.716 4.747 1.00 89.69 88 SER A O 1
ATOM 667 N N . LEU A 1 89 ? -7.236 1.935 3.859 1.00 86.19 89 LEU A N 1
ATOM 668 C CA . LEU A 1 89 ? -6.518 1.497 5.055 1.00 86.19 89 LEU A CA 1
ATOM 669 C C . LEU A 1 89 ? -6.758 2.457 6.225 1.00 86.19 89 LEU A C 1
ATOM 671 O O . LEU A 1 89 ? -7.085 2.001 7.321 1.00 86.19 89 LEU A O 1
ATOM 675 N N . ILE A 1 90 ? -6.649 3.769 5.985 1.00 85.19 90 ILE A N 1
ATOM 676 C CA . ILE A 1 90 ? -6.889 4.815 6.992 1.00 85.19 90 ILE A CA 1
ATOM 677 C C . ILE A 1 90 ? -8.328 4.737 7.514 1.00 85.19 90 ILE A C 1
ATOM 679 O O . ILE A 1 90 ? -8.540 4.740 8.728 1.00 85.19 90 ILE A O 1
ATOM 683 N N . LYS A 1 91 ? -9.318 4.605 6.623 1.00 85.31 91 LYS A N 1
ATOM 684 C CA . LYS A 1 91 ? -10.734 4.469 7.008 1.00 85.31 91 LYS A CA 1
ATOM 685 C C . LYS A 1 91 ? -10.973 3.230 7.869 1.00 85.31 91 LYS A C 1
ATOM 687 O O . LYS A 1 91 ? -11.528 3.345 8.956 1.00 85.31 91 LYS A O 1
ATOM 692 N N . SER A 1 92 ? -10.467 2.070 7.448 1.00 79.31 92 SER A N 1
ATOM 693 C CA . SER A 1 92 ? -10.635 0.798 8.167 1.00 79.31 92 SER A CA 1
ATOM 694 C C . SER A 1 92 ? -10.090 0.846 9.599 1.00 79.31 92 SER A C 1
ATOM 696 O O . SER A 1 92 ? -10.672 0.281 10.529 1.00 79.31 92 SER A O 1
ATOM 698 N N . VAL A 1 93 ? -8.978 1.550 9.807 1.00 74.44 93 VAL A N 1
ATOM 699 C CA . VAL A 1 93 ? -8.349 1.641 11.128 1.00 74.44 93 VAL A CA 1
ATOM 700 C C . VAL A 1 93 ? -8.959 2.750 11.989 1.00 74.44 93 VAL A C 1
ATOM 702 O O . VAL A 1 93 ? -8.993 2.615 13.212 1.00 74.44 93 VAL A O 1
ATOM 705 N N . ALA A 1 94 ? -9.494 3.805 11.367 1.00 70.00 94 ALA A N 1
ATOM 706 C CA . ALA A 1 94 ? -10.235 4.866 12.043 1.00 70.00 94 ALA A CA 1
ATOM 707 C C . ALA A 1 94 ? -11.627 4.397 12.504 1.00 70.00 94 ALA A C 1
ATOM 709 O O . ALA A 1 94 ? -12.023 4.677 13.636 1.00 70.00 94 ALA A O 1
ATOM 710 N N . GLU A 1 95 ? -12.343 3.623 11.683 1.00 60.69 95 GLU A N 1
ATOM 711 C CA . GLU A 1 95 ? -13.661 3.067 12.020 1.00 60.69 95 GLU A CA 1
ATOM 712 C C . GLU A 1 95 ? -13.587 2.050 13.167 1.00 60.69 95 GLU A C 1
ATOM 714 O O . GLU A 1 95 ? -14.467 2.000 14.022 1.00 60.69 95 GLU A O 1
ATOM 719 N N . LYS A 1 96 ? -12.499 1.280 13.285 1.00 53.16 96 LYS A N 1
ATOM 720 C CA . LYS A 1 96 ? -12.338 0.346 14.413 1.00 53.16 96 LYS A CA 1
ATOM 721 C C . LYS A 1 96 ? -12.113 1.020 15.772 1.00 53.16 96 LYS A C 1
ATOM 723 O O . LYS A 1 96 ? -12.203 0.337 16.793 1.00 53.16 96 LYS A O 1
ATOM 728 N N . CYS A 1 97 ? -11.857 2.328 15.821 1.00 44.09 97 CYS A N 1
ATOM 729 C CA . CYS A 1 97 ? -11.709 3.073 17.074 1.00 44.09 97 CYS A CA 1
ATOM 730 C C . CYS A 1 97 ? -13.045 3.546 17.682 1.00 44.09 97 CYS A C 1
ATOM 732 O O . CYS A 1 97 ? -13.048 3.974 18.836 1.00 44.09 97 CYS A O 1
ATOM 734 N N . THR A 1 98 ? -14.179 3.444 16.978 1.00 43.31 98 THR A N 1
ATOM 735 C CA . THR A 1 98 ? -15.481 3.937 17.474 1.00 43.31 98 THR A CA 1
ATOM 736 C C . THR A 1 98 ? -16.358 2.865 18.137 1.00 43.31 98 THR A C 1
ATOM 738 O O . THR A 1 98 ? -17.241 3.207 18.923 1.00 43.31 98 THR A O 1
ATOM 741 N N . GLU A 1 99 ? -16.086 1.570 17.943 1.00 42.72 99 GLU A N 1
ATOM 742 C CA . GLU A 1 99 ? -16.953 0.499 18.476 1.00 42.72 99 GLU A CA 1
ATOM 743 C C . GLU A 1 99 ? -16.726 0.191 19.975 1.00 42.72 99 GLU A C 1
ATOM 745 O O . GLU A 1 99 ? -17.581 -0.408 20.628 1.00 42.72 99 GLU A O 1
ATOM 750 N N . HIS A 1 100 ? -15.607 0.623 20.572 1.00 46.91 100 HIS A N 1
ATOM 751 C CA . HIS A 1 100 ? -15.293 0.322 21.982 1.00 46.91 100 HIS A CA 1
ATOM 752 C C . HIS A 1 100 ? -15.845 1.352 22.992 1.00 46.91 100 HIS A C 1
ATOM 754 O O . HIS A 1 100 ? -15.557 1.262 24.184 1.00 46.91 100 HIS A O 1
ATOM 760 N N . ASN A 1 101 ? -16.650 2.326 22.551 1.00 44.31 101 ASN A N 1
ATOM 761 C CA . ASN A 1 101 ? -17.263 3.332 23.435 1.00 44.31 101 ASN A CA 1
ATOM 762 C C . ASN A 1 101 ? -18.802 3.263 23.480 1.00 44.31 101 ASN A C 1
ATOM 764 O O . ASN A 1 101 ? -19.442 4.130 24.063 1.00 44.31 101 ASN A O 1
ATOM 768 N N . ARG A 1 102 ? -19.417 2.226 22.885 1.00 45.97 102 ARG A N 1
ATOM 769 C CA . ARG A 1 102 ? -20.887 2.080 22.814 1.00 45.97 102 ARG A CA 1
ATOM 770 C C . ARG A 1 102 ? -21.472 0.975 23.710 1.00 45.97 102 ARG A C 1
ATOM 772 O O . ARG A 1 102 ? -22.685 0.830 23.772 1.00 45.97 102 ARG A O 1
ATOM 779 N N . LYS A 1 103 ? -20.654 0.188 24.420 1.00 43.12 103 LYS A N 1
ATOM 780 C CA . LYS A 1 103 ? -21.133 -0.914 25.291 1.00 43.12 103 LYS A CA 1
ATOM 781 C C . LYS A 1 103 ? -20.989 -0.670 26.799 1.00 43.12 103 LYS A C 1
ATOM 783 O O . LYS A 1 103 ? -21.033 -1.616 27.578 1.00 43.12 103 LYS A O 1
ATOM 788 N N . SER A 1 104 ? -20.863 0.582 27.227 1.00 48.59 104 SER A N 1
ATOM 789 C CA . SER A 1 104 ? -21.006 0.943 28.643 1.00 48.59 104 SER A CA 1
ATOM 790 C C . SER A 1 104 ? -22.065 2.028 28.791 1.00 48.59 104 SER A C 1
ATOM 792 O O . SER A 1 104 ? -21.762 3.201 28.988 1.00 48.59 104 SER A O 1
ATOM 794 N N . THR A 1 105 ? -23.320 1.623 28.636 1.00 40.09 105 THR A N 1
ATOM 795 C CA . THR A 1 105 ? -24.484 2.309 29.200 1.00 40.09 105 THR A CA 1
ATOM 796 C C . THR A 1 105 ? -25.321 1.253 29.893 1.00 40.09 105 THR A C 1
ATOM 798 O O . THR A 1 105 ? -25.450 0.158 29.299 1.00 40.09 105 THR A O 1
#

Radius of gyration: 27.51 Å; chains: 1; bounding box: 47×57×93 Å